Protein AF-A0A9E2UUK1-F1 (afdb_monomer_lite)

Structure (mmCIF, N/CA/C/O backbone):
data_AF-A0A9E2UUK1-F1
#
_entry.id   AF-A0A9E2UUK1-F1
#
loop_
_atom_site.group_PDB
_atom_site.id
_atom_site.type_symbol
_atom_site.label_atom_id
_atom_site.label_alt_id
_atom_site.label_comp_id
_atom_site.label_asym_id
_atom_site.label_entity_id
_atom_site.label_seq_id
_atom_site.pdbx_PDB_ins_code
_atom_site.Cartn_x
_atom_site.Cartn_y
_atom_site.Cartn_z
_atom_site.occupancy
_atom_site.B_iso_or_equiv
_atom_site.auth_seq_id
_atom_site.auth_comp_id
_atom_site.auth_asym_id
_atom_site.auth_atom_id
_atom_site.pdbx_PDB_model_num
ATOM 1 N N . GLY A 1 1 ? -9.513 -4.177 6.033 1.00 79.19 1 GLY A N 1
ATOM 2 C CA . GLY A 1 1 ? -8.865 -4.956 7.115 1.00 79.19 1 GLY A CA 1
ATOM 3 C C . GLY A 1 1 ? -7.554 -5.551 6.627 1.00 79.19 1 GLY A C 1
ATOM 4 O O . GLY A 1 1 ? -7.550 -6.110 5.535 1.00 79.19 1 GLY A O 1
ATOM 5 N N . LEU A 1 2 ? -6.468 -5.437 7.406 1.00 84.88 2 LEU A N 1
ATOM 6 C CA . LEU A 1 2 ? -5.075 -5.686 6.977 1.00 84.88 2 LEU A CA 1
ATOM 7 C C . LEU A 1 2 ? -4.872 -6.978 6.167 1.00 84.88 2 LEU A C 1
ATOM 9 O O . LEU A 1 2 ? -4.337 -6.930 5.067 1.00 84.88 2 LEU A O 1
ATOM 13 N N . LYS A 1 3 ? -5.376 -8.124 6.645 1.00 88.00 3 LYS A N 1
ATOM 14 C CA . LYS A 1 3 ? -5.245 -9.416 5.941 1.00 88.00 3 LYS A CA 1
ATOM 15 C C . LYS A 1 3 ? -5.818 -9.398 4.516 1.00 88.00 3 LYS A C 1
ATOM 17 O O . LYS A 1 3 ? -5.230 -9.987 3.618 1.00 88.00 3 LYS A O 1
ATOM 22 N N . LYS A 1 4 ? -6.944 -8.705 4.296 1.00 90.31 4 LYS A N 1
ATOM 23 C CA . LYS A 1 4 ? -7.564 -8.575 2.965 1.00 90.31 4 LYS A CA 1
ATOM 24 C C . LYS A 1 4 ? -6.697 -7.732 2.031 1.00 90.31 4 LYS A C 1
ATOM 26 O O . LYS A 1 4 ? -6.574 -8.068 0.863 1.00 90.31 4 LYS A O 1
ATOM 31 N N . ILE A 1 5 ? -6.088 -6.669 2.557 1.00 90.69 5 ILE A N 1
ATOM 32 C CA . ILE A 1 5 ? -5.181 -5.796 1.802 1.00 90.69 5 ILE A CA 1
ATOM 33 C C . ILE A 1 5 ? -3.921 -6.573 1.404 1.00 90.69 5 ILE A C 1
ATOM 35 O O . ILE A 1 5 ? -3.573 -6.603 0.228 1.00 90.69 5 ILE A O 1
ATOM 39 N N . LEU A 1 6 ? -3.301 -7.286 2.349 1.00 89.38 6 LEU A N 1
ATOM 40 C CA . LEU A 1 6 ? -2.111 -8.103 2.087 1.00 89.38 6 LEU A CA 1
ATOM 41 C C . LEU A 1 6 ? -2.354 -9.214 1.053 1.00 89.38 6 LEU A C 1
ATOM 43 O O . LEU A 1 6 ? -1.443 -9.546 0.309 1.00 89.38 6 LEU A O 1
ATOM 47 N N . ALA A 1 7 ? -3.571 -9.761 0.976 1.00 89.19 7 ALA A N 1
ATOM 48 C CA . ALA A 1 7 ? -3.942 -10.763 -0.027 1.00 89.19 7 ALA A CA 1
ATOM 49 C C . ALA A 1 7 ? -4.193 -10.178 -1.433 1.00 89.19 7 ALA A C 1
ATOM 51 O O . ALA A 1 7 ? -4.205 -10.919 -2.414 1.00 89.19 7 ALA A O 1
ATOM 52 N N . ILE A 1 8 ? -4.445 -8.869 -1.540 1.00 90.31 8 ILE A N 1
ATOM 53 C CA . ILE A 1 8 ? -4.637 -8.173 -2.821 1.00 90.31 8 ILE A CA 1
ATOM 54 C C . ILE A 1 8 ? -3.289 -7.770 -3.423 1.00 90.31 8 ILE A C 1
ATOM 56 O O . ILE A 1 8 ? -3.140 -7.806 -4.645 1.00 90.31 8 ILE A O 1
ATOM 60 N N . LEU A 1 9 ? -2.331 -7.371 -2.582 1.00 87.62 9 LEU A N 1
ATOM 61 C CA . LEU A 1 9 ? -1.018 -6.923 -3.031 1.00 87.62 9 LEU A CA 1
ATOM 62 C C . LEU A 1 9 ? -0.208 -8.091 -3.627 1.00 87.62 9 LEU A C 1
ATOM 64 O O . LEU A 1 9 ? -0.213 -9.192 -3.072 1.00 87.62 9 LEU A O 1
ATOM 68 N N . PRO A 1 10 ? 0.492 -7.875 -4.755 1.00 78.19 10 PRO A N 1
ATOM 69 C CA . PRO A 1 10 ? 1.273 -8.921 -5.401 1.00 78.19 10 PRO A CA 1
ATOM 70 C C . PRO A 1 10 ? 2.432 -9.391 -4.508 1.00 78.19 10 PRO A C 1
ATOM 72 O O . PRO A 1 10 ? 3.120 -8.600 -3.870 1.00 78.19 10 PRO A O 1
ATOM 75 N N . ALA A 1 11 ? 2.666 -10.705 -4.491 1.00 60.81 11 ALA A N 1
ATOM 76 C CA . ALA A 1 11 ? 3.545 -11.369 -3.526 1.00 60.81 11 ALA A CA 1
ATOM 77 C C . ALA A 1 11 ? 5.058 -11.205 -3.782 1.00 60.81 11 ALA A C 1
ATOM 79 O O . ALA A 1 11 ? 5.852 -11.632 -2.946 1.00 60.81 11 ALA A O 1
ATOM 80 N N . MET A 1 12 ? 5.477 -10.615 -4.913 1.00 58.22 12 MET A N 1
ATOM 81 C CA . MET A 1 12 ? 6.900 -10.562 -5.295 1.00 58.22 12 MET A CA 1
ATOM 82 C C . MET A 1 12 ? 7.766 -9.775 -4.305 1.00 58.22 12 MET A C 1
ATOM 84 O O . MET A 1 12 ? 8.944 -10.084 -4.142 1.00 58.22 12 MET A O 1
ATOM 88 N N . ARG A 1 13 ? 7.195 -8.783 -3.615 1.00 63.22 13 ARG A N 1
ATOM 89 C CA . ARG A 1 13 ? 7.847 -8.062 -2.519 1.00 63.22 13 ARG A CA 1
ATOM 90 C C . ARG A 1 13 ? 6.837 -7.904 -1.392 1.00 63.22 13 ARG A C 1
ATOM 92 O O . ARG A 1 13 ? 5.766 -7.337 -1.596 1.00 63.22 13 ARG A O 1
ATOM 99 N N . LYS A 1 14 ? 7.151 -8.452 -0.212 1.00 75.62 14 LYS A N 1
ATOM 100 C CA . LYS A 1 14 ? 6.311 -8.252 0.976 1.00 75.62 14 LYS A CA 1
ATOM 101 C C . LYS A 1 14 ? 6.227 -6.742 1.240 1.00 75.62 14 LYS A C 1
ATOM 103 O O . LYS A 1 14 ? 7.277 -6.102 1.228 1.00 75.62 14 LYS A O 1
ATOM 108 N N . PRO A 1 15 ? 5.026 -6.178 1.446 1.00 88.56 15 PRO A N 1
ATOM 109 C CA . PRO A 1 15 ? 4.896 -4.760 1.739 1.00 88.56 15 PRO A CA 1
ATOM 110 C C . PRO A 1 15 ? 5.642 -4.413 3.030 1.00 88.56 15 PRO A C 1
ATOM 112 O O . PRO A 1 15 ? 5.641 -5.201 3.982 1.00 88.56 15 PRO A O 1
ATOM 115 N N . THR A 1 16 ? 6.229 -3.222 3.070 1.00 90.25 16 THR A N 1
ATOM 116 C CA . THR A 1 16 ? 6.623 -2.584 4.326 1.00 90.25 16 THR A CA 1
ATOM 117 C C . THR A 1 16 ? 5.351 -2.271 5.104 1.00 90.25 16 THR A C 1
ATOM 119 O O . THR A 1 16 ? 4.374 -1.797 4.524 1.00 90.25 16 THR A O 1
ATOM 122 N N . VAL A 1 17 ? 5.342 -2.570 6.403 1.00 92.38 17 VAL A N 1
ATOM 123 C CA . VAL A 1 17 ? 4.215 -2.281 7.296 1.00 92.38 17 VAL A CA 1
ATOM 124 C C . VAL A 1 17 ? 4.740 -1.479 8.478 1.00 92.38 17 VAL A C 1
ATOM 126 O O . VAL A 1 17 ? 5.550 -1.988 9.253 1.00 92.38 17 VAL A O 1
ATOM 129 N N . SER A 1 18 ? 4.257 -0.247 8.617 1.00 93.62 18 SER A N 1
ATOM 130 C CA . SER A 1 18 ? 4.710 0.708 9.633 1.00 93.62 18 SER A CA 1
ATOM 131 C C . SER A 1 18 ? 3.533 1.188 10.479 1.00 93.62 18 SER A C 1
ATOM 133 O O . SER A 1 18 ? 2.464 1.487 9.950 1.00 93.62 18 SER A O 1
ATOM 135 N N . ASN A 1 19 ? 3.713 1.278 11.799 1.00 94.50 19 ASN A N 1
ATOM 136 C CA . ASN A 1 19 ? 2.707 1.879 12.680 1.00 94.50 19 ASN A CA 1
ATOM 137 C C . ASN A 1 19 ? 2.698 3.398 12.495 1.00 94.50 19 ASN A C 1
ATOM 139 O O . ASN A 1 19 ? 3.758 4.025 12.506 1.00 94.50 19 ASN A O 1
ATOM 143 N N . LEU A 1 20 ? 1.510 3.982 12.350 1.00 92.88 20 LEU A N 1
ATOM 144 C CA . LEU A 1 20 ? 1.358 5.435 12.334 1.00 92.88 20 LEU A CA 1
ATOM 145 C C . LEU A 1 20 ? 1.249 5.991 13.758 1.00 92.88 20 LEU A C 1
ATOM 147 O O . LEU A 1 20 ? 0.980 5.264 14.714 1.00 92.88 20 LEU A O 1
ATOM 151 N N . SER A 1 21 ? 1.445 7.304 13.893 1.00 94.06 21 SER A N 1
ATOM 152 C CA . SER A 1 21 ? 1.272 8.018 15.167 1.00 94.06 21 SER A CA 1
ATOM 153 C C . SER A 1 21 ? -0.147 7.881 15.723 1.00 94.06 21 SER A C 1
ATOM 155 O O . SER A 1 21 ? -0.347 7.875 16.936 1.00 94.06 21 SER A O 1
ATOM 157 N N . GLN A 1 22 ? -1.136 7.739 14.840 1.00 92.88 22 GLN A N 1
ATOM 158 C CA . GLN A 1 22 ? -2.502 7.427 15.219 1.00 92.88 22 GLN A CA 1
ATOM 159 C C . GLN A 1 22 ? -2.636 5.935 15.544 1.00 92.88 22 GLN A C 1
ATOM 161 O O . GLN A 1 22 ? -2.439 5.069 14.689 1.00 92.88 22 GLN A O 1
ATOM 166 N N . ALA A 1 23 ? -3.027 5.636 16.783 1.00 92.38 23 ALA A N 1
ATOM 167 C CA . ALA A 1 23 ? -3.234 4.267 17.236 1.00 92.38 23 ALA A CA 1
ATOM 168 C C . ALA A 1 23 ? -4.243 3.521 16.345 1.00 92.38 23 ALA A C 1
ATOM 170 O O . ALA A 1 23 ? -5.298 4.047 15.988 1.00 92.38 23 ALA A O 1
ATOM 171 N N . GLY A 1 24 ? -3.909 2.278 15.997 1.00 89.69 24 GLY A N 1
ATOM 172 C CA . GLY A 1 24 ? -4.737 1.424 15.143 1.00 89.69 24 GLY A CA 1
ATOM 173 C C . GLY A 1 24 ? -4.560 1.648 13.639 1.00 89.69 24 GLY A C 1
ATOM 174 O O . GLY A 1 24 ? -5.127 0.882 12.860 1.00 89.69 24 GLY A O 1
ATOM 175 N N . TRP A 1 25 ? -3.758 2.633 13.221 1.00 92.44 25 TRP A N 1
ATOM 176 C CA . TRP A 1 25 ? -3.445 2.870 11.814 1.00 92.44 25 TRP A CA 1
ATOM 177 C C . TRP A 1 25 ? -2.088 2.299 11.410 1.00 92.44 25 TRP A C 1
ATOM 179 O O . TRP A 1 25 ? -1.111 2.339 12.159 1.00 92.44 25 TRP A O 1
ATOM 189 N N . LEU A 1 26 ? -2.038 1.792 10.180 1.00 93.38 26 LEU A N 1
ATOM 190 C CA . LEU A 1 26 ? -0.849 1.219 9.563 1.00 93.38 26 LEU A CA 1
ATOM 191 C C . LEU A 1 26 ? -0.619 1.874 8.203 1.00 93.38 26 LEU A C 1
ATOM 193 O O . LEU A 1 26 ? -1.551 1.967 7.403 1.00 93.38 26 LEU A O 1
ATOM 197 N N . ALA A 1 27 ? 0.623 2.258 7.930 1.00 93.50 27 ALA A N 1
ATOM 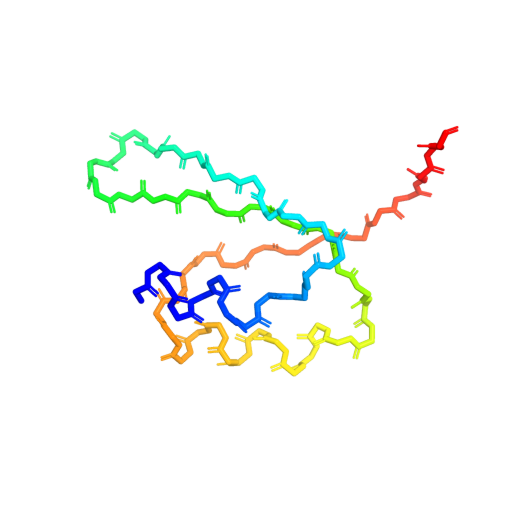198 C CA . ALA A 1 27 ? 1.085 2.541 6.581 1.00 93.50 27 ALA A CA 1
ATOM 199 C C . ALA A 1 27 ? 1.559 1.243 5.926 1.00 93.50 27 ALA A C 1
ATOM 201 O O . ALA A 1 27 ? 2.249 0.431 6.552 1.00 93.50 27 ALA A O 1
ATOM 202 N N . LEU A 1 28 ? 1.154 1.046 4.672 1.00 92.25 28 LEU A N 1
ATOM 203 C CA . LEU A 1 28 ? 1.646 -0.029 3.825 1.00 92.25 28 LEU A CA 1
ATOM 204 C C . LEU A 1 28 ? 2.309 0.572 2.593 1.00 92.25 28 LEU A C 1
ATOM 206 O O . LEU A 1 28 ? 1.654 1.284 1.834 1.00 92.25 28 LEU A O 1
ATOM 210 N N . GLU A 1 29 ? 3.562 0.203 2.351 1.00 91.25 29 GLU A N 1
ATOM 211 C CA . GLU A 1 29 ? 4.264 0.542 1.116 1.00 91.25 29 GLU A CA 1
ATOM 212 C C . GLU A 1 29 ? 4.661 -0.729 0.367 1.00 91.25 29 GLU A C 1
ATOM 214 O O . GLU A 1 29 ? 5.137 -1.700 0.955 1.00 91.25 29 GLU A O 1
ATOM 219 N N . THR A 1 30 ? 4.481 -0.742 -0.950 1.00 90.19 30 THR A N 1
ATOM 220 C CA . THR A 1 30 ? 4.979 -1.827 -1.798 1.00 90.19 30 THR A CA 1
ATOM 221 C C . THR A 1 30 ? 5.300 -1.321 -3.195 1.00 90.19 30 THR A C 1
ATOM 223 O O . THR A 1 30 ? 4.726 -0.339 -3.661 1.00 90.19 30 THR A O 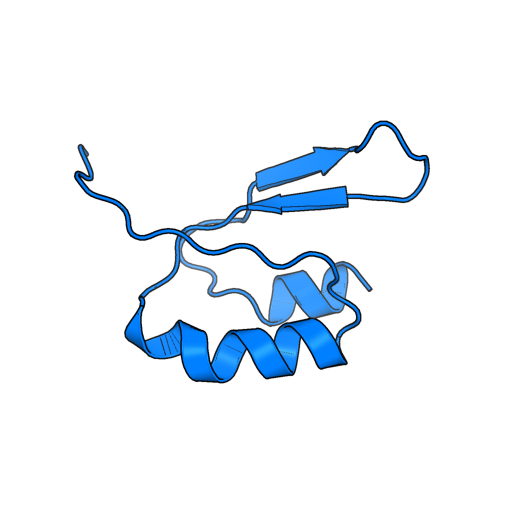1
ATOM 226 N N . VAL A 1 31 ? 6.224 -2.009 -3.861 1.00 89.62 31 VAL A N 1
ATOM 227 C CA . VAL A 1 31 ? 6.557 -1.770 -5.265 1.00 89.62 31 VAL A CA 1
ATOM 228 C C . VAL A 1 31 ? 5.768 -2.762 -6.109 1.00 89.62 31 VAL A C 1
ATOM 230 O O . VAL A 1 31 ? 5.890 -3.974 -5.919 1.00 89.62 31 VAL A O 1
ATOM 233 N N . ILE A 1 32 ? 4.980 -2.245 -7.045 1.00 87.75 32 ILE A N 1
ATOM 234 C CA . ILE A 1 32 ? 4.126 -3.028 -7.942 1.00 87.75 32 ILE A CA 1
ATOM 235 C C . ILE A 1 32 ? 4.416 -2.683 -9.402 1.00 87.75 32 ILE A C 1
ATOM 237 O O . ILE A 1 32 ? 4.969 -1.626 -9.695 1.00 87.75 32 ILE A O 1
ATOM 241 N N . ASP A 1 33 ? 4.045 -3.584 -10.312 1.00 88.12 33 ASP A N 1
ATOM 242 C CA . ASP A 1 33 ? 4.043 -3.288 -11.747 1.00 88.12 33 ASP A CA 1
ATOM 243 C C . ASP A 1 33 ? 2.959 -2.236 -12.040 1.00 88.12 33 ASP A C 1
ATOM 245 O O . ASP A 1 33 ? 1.815 -2.368 -11.59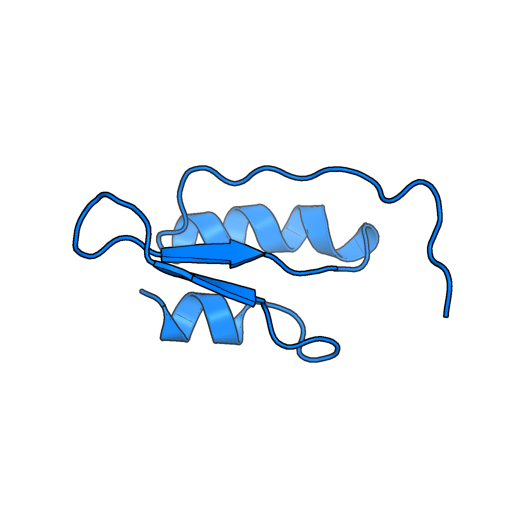8 1.00 88.12 33 ASP A O 1
ATOM 249 N N . GLU A 1 34 ? 3.308 -1.196 -12.792 1.00 88.31 34 GLU A N 1
ATOM 250 C CA . GLU A 1 34 ? 2.380 -0.131 -13.182 1.00 88.31 34 GLU A CA 1
ATOM 251 C C . GLU A 1 34 ? 1.136 -0.686 -13.897 1.00 88.31 34 GLU A C 1
ATOM 253 O O . GLU A 1 34 ? 0.020 -0.205 -13.696 1.00 88.31 34 GLU A O 1
ATOM 258 N N . LYS A 1 35 ? 1.287 -1.774 -14.661 1.00 90.38 35 LYS A N 1
ATOM 259 C CA . LYS A 1 35 ? 0.190 -2.392 -15.421 1.00 90.38 35 LYS A CA 1
ATOM 260 C C . LYS A 1 35 ? -0.951 -2.888 -14.535 1.00 90.38 35 LYS A C 1
ATOM 262 O O . LYS A 1 35 ? -2.080 -2.979 -15.010 1.00 90.38 35 LYS A O 1
ATOM 267 N N . VAL A 1 36 ? -0.679 -3.218 -13.269 1.00 90.12 36 VAL A N 1
ATOM 268 C CA . VAL A 1 36 ? -1.692 -3.751 -12.338 1.00 90.12 36 VAL A CA 1
ATOM 269 C C . VAL A 1 36 ? -2.321 -2.680 -11.446 1.00 90.12 36 VAL A C 1
ATOM 271 O O . VAL A 1 36 ? -3.327 -2.944 -10.785 1.00 90.12 36 VAL A O 1
ATOM 274 N N . VAL A 1 37 ? -1.770 -1.463 -11.434 1.00 90.00 37 VAL A N 1
ATOM 275 C CA . VAL A 1 37 ? -2.217 -0.346 -10.585 1.00 90.00 37 VAL A CA 1
ATOM 276 C C . VAL A 1 37 ? -3.705 -0.054 -10.766 1.00 90.00 37 VAL A C 1
ATOM 278 O O . VAL A 1 37 ? -4.455 0.012 -9.785 1.00 90.00 37 VAL A O 1
ATOM 281 N N . ARG A 1 38 ? -4.141 0.081 -12.027 1.00 91.62 38 ARG A N 1
ATOM 282 C CA . ARG A 1 38 ? -5.512 0.470 -12.387 1.00 91.62 38 ARG A CA 1
ATOM 283 C C . ARG A 1 38 ? -6.561 -0.481 -11.802 1.00 91.62 38 ARG A C 1
ATOM 285 O O . ARG A 1 38 ? -7.639 -0.032 -11.415 1.00 91.62 38 ARG A O 1
ATOM 292 N N . ASP A 1 39 ? -6.222 -1.762 -11.682 1.00 93.06 39 ASP A N 1
ATOM 293 C CA . ASP A 1 39 ? -7.098 -2.792 -11.119 1.00 93.06 39 ASP A CA 1
ATOM 294 C C . ASP A 1 39 ? -6.952 -2.924 -9.597 1.00 93.06 39 ASP A C 1
ATOM 296 O O . ASP A 1 39 ? -7.914 -3.253 -8.893 1.00 93.06 39 ASP A O 1
ATOM 300 N N . LEU A 1 40 ? -5.757 -2.660 -9.060 1.00 92.00 40 LEU A N 1
ATOM 301 C CA . LEU A 1 40 ? -5.471 -2.775 -7.631 1.00 92.00 40 LEU A CA 1
ATOM 302 C C . LEU A 1 40 ? -6.112 -1.654 -6.813 1.00 92.00 40 LEU A C 1
ATOM 304 O O . LEU A 1 40 ? -6.740 -1.954 -5.795 1.00 92.00 40 LEU A O 1
ATOM 308 N N . ILE A 1 41 ? -6.014 -0.390 -7.242 1.00 93.38 41 ILE A N 1
ATOM 309 C CA . ILE A 1 41 ?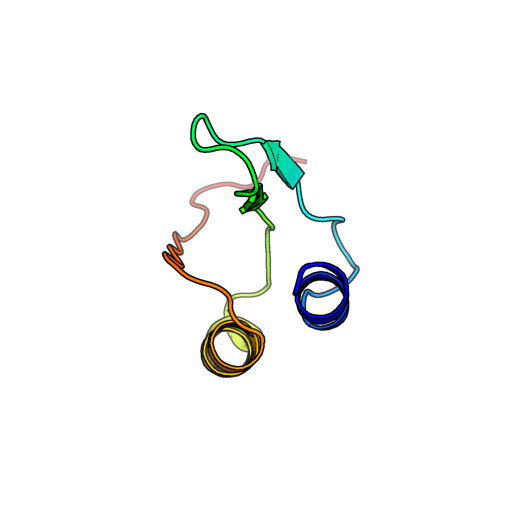 -6.519 0.754 -6.459 1.00 93.38 41 ILE A CA 1
ATOM 310 C C . ILE A 1 41 ? -8.007 0.585 -6.084 1.00 93.38 41 ILE A C 1
ATOM 312 O O . ILE A 1 41 ? -8.334 0.702 -4.896 1.00 93.38 41 ILE A O 1
ATOM 316 N N . PRO A 1 42 ? -8.930 0.244 -7.009 1.00 95.06 42 PRO A N 1
ATOM 317 C CA . PRO A 1 42 ? -10.332 0.018 -6.655 1.00 95.06 42 PRO A CA 1
ATOM 318 C C . PRO A 1 42 ? -10.532 -1.145 -5.672 1.00 95.06 42 PRO A C 1
ATOM 320 O O . PRO A 1 42 ? -11.377 -1.061 -4.779 1.00 95.06 42 PRO A O 1
ATOM 323 N N . ARG A 1 43 ? -9.760 -2.231 -5.808 1.00 94.56 43 ARG A N 1
ATOM 324 C CA . ARG A 1 43 ? -9.833 -3.402 -4.914 1.00 94.56 43 ARG A CA 1
ATOM 325 C C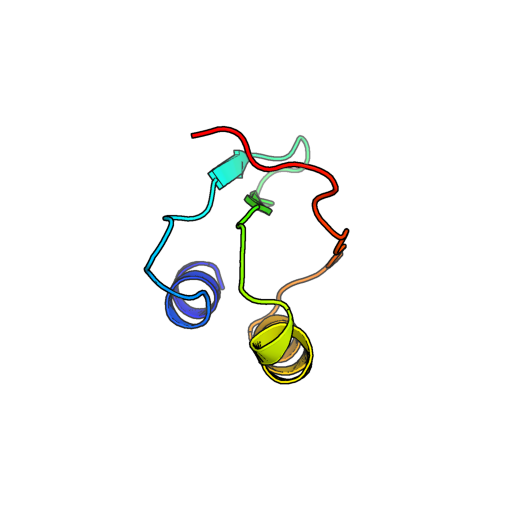 . ARG A 1 43 ? -9.348 -3.061 -3.507 1.00 94.56 43 ARG A C 1
ATOM 327 O O . ARG A 1 43 ? -9.982 -3.466 -2.535 1.00 94.56 43 ARG A O 1
ATOM 334 N N . LEU A 1 44 ? -8.270 -2.286 -3.403 1.00 93.88 44 LEU A N 1
ATOM 335 C CA . LEU A 1 44 ? -7.715 -1.808 -2.138 1.00 93.88 44 LEU A CA 1
ATOM 336 C C . LEU A 1 44 ? -8.705 -0.893 -1.412 1.00 93.88 44 LEU A C 1
ATOM 338 O O . LEU A 1 44 ? -9.005 -1.138 -0.243 1.00 93.88 44 LEU A O 1
ATOM 342 N N . LYS A 1 45 ? -9.305 0.077 -2.116 1.00 94.31 45 LYS A N 1
ATOM 343 C CA . LYS A 1 45 ? -10.359 0.940 -1.554 1.00 94.31 45 LYS A CA 1
ATOM 344 C C . LYS A 1 45 ? -11.544 0.123 -1.031 1.00 94.31 45 LYS A C 1
ATOM 346 O O . LYS A 1 45 ? -11.952 0.293 0.113 1.00 94.31 45 LYS A O 1
ATOM 351 N N . LYS A 1 46 ? -12.039 -0.848 -1.812 1.00 95.12 46 LYS A N 1
ATOM 352 C CA . LYS A 1 46 ? -13.110 -1.773 -1.379 1.00 95.12 46 LYS A CA 1
ATOM 353 C C . LYS A 1 46 ? -12.727 -2.622 -0.160 1.00 95.12 46 LYS A C 1
ATOM 355 O O . LYS A 1 46 ? -13.598 -3.024 0.606 1.00 95.12 46 LYS A O 1
ATOM 360 N N . ALA A 1 47 ? -11.439 -2.905 0.035 1.00 93.69 47 ALA A N 1
ATOM 361 C CA . ALA A 1 47 ? -10.930 -3.619 1.205 1.00 93.69 47 ALA A CA 1
ATOM 362 C C . ALA A 1 47 ? -10.732 -2.721 2.446 1.00 93.69 47 ALA A C 1
ATOM 364 O O . ALA A 1 47 ? -10.370 -3.242 3.514 1.00 93.69 47 ALA A O 1
ATOM 365 N N . GLY A 1 48 ? -10.990 -1.414 2.318 1.00 92.38 48 GLY A N 1
ATOM 366 C CA . GLY A 1 48 ? -10.858 -0.405 3.369 1.00 92.38 48 GLY A CA 1
ATOM 367 C C . GLY A 1 48 ? -9.472 0.233 3.444 1.00 92.38 48 GLY A C 1
ATOM 368 O O . GLY A 1 48 ? -9.054 0.606 4.531 1.00 92.38 48 GLY A O 1
ATOM 369 N N . ALA A 1 49 ? -8.720 0.270 2.339 1.00 93.50 49 ALA A N 1
ATOM 370 C CA . ALA A 1 49 ? -7.509 1.081 2.262 1.00 93.50 49 ALA A CA 1
ATOM 371 C C . ALA A 1 49 ? -7.878 2.551 2.028 1.00 93.50 49 ALA A C 1
ATOM 373 O O . ALA A 1 49 ? -8.713 2.863 1.174 1.00 93.50 49 ALA A O 1
ATOM 374 N N . GLU A 1 50 ? -7.212 3.437 2.755 1.00 93.56 50 GLU A N 1
ATOM 375 C CA . GLU A 1 50 ? -7.411 4.883 2.711 1.00 93.56 50 GLU A CA 1
ATOM 376 C C . GLU A 1 50 ? -6.079 5.580 2.418 1.00 93.56 50 GLU A C 1
ATOM 378 O O . GLU A 1 50 ? -5.018 4.990 2.614 1.00 93.56 50 GLU A O 1
ATOM 383 N N . GLY A 1 51 ? -6.131 6.817 1.911 1.00 93.44 51 GLY A N 1
ATOM 384 C CA . GLY A 1 51 ? -4.923 7.619 1.679 1.00 93.44 51 GLY A CA 1
ATOM 385 C C . GLY A 1 51 ? -3.921 7.002 0.694 1.00 93.44 51 GLY A C 1
ATOM 386 O O . GLY A 1 51 ? -2.720 7.111 0.902 1.00 93.44 51 GLY A O 1
ATOM 387 N N . ILE A 1 52 ? -4.395 6.324 -0.358 1.00 93.88 52 ILE A N 1
ATOM 388 C CA . ILE A 1 52 ? -3.521 5.674 -1.348 1.00 93.88 52 ILE A CA 1
ATOM 389 C C . ILE A 1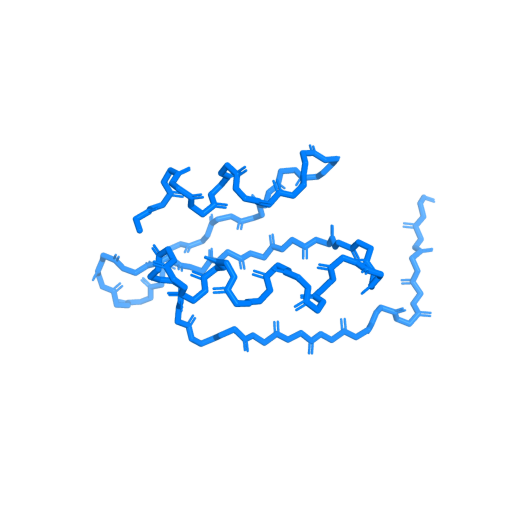 52 ? -2.776 6.740 -2.161 1.00 93.88 52 ILE A C 1
ATOM 391 O O . ILE A 1 52 ? -3.407 7.550 -2.840 1.00 93.88 52 ILE A O 1
ATOM 395 N N . ILE A 1 53 ? -1.446 6.685 -2.121 1.00 93.00 53 ILE A N 1
ATOM 396 C CA . ILE A 1 53 ? -0.534 7.512 -2.914 1.00 93.00 53 ILE A CA 1
ATOM 397 C C . ILE A 1 53 ? 0.322 6.573 -3.762 1.00 93.00 53 ILE A C 1
ATOM 399 O O . ILE A 1 53 ? 0.812 5.560 -3.264 1.00 93.00 53 ILE A O 1
ATOM 403 N N . GLU A 1 54 ? 0.517 6.922 -5.029 1.00 90.75 54 GLU A N 1
ATOM 404 C CA . GLU A 1 54 ? 1.431 6.227 -5.928 1.00 90.75 54 GLU A CA 1
ATOM 405 C C . GLU A 1 54 ? 2.432 7.198 -6.539 1.00 90.75 54 GLU A C 1
ATOM 407 O O . GLU A 1 54 ? 2.143 8.380 -6.728 1.00 90.75 54 GLU A O 1
ATOM 412 N N . TYR A 1 55 ? 3.620 6.691 -6.841 1.00 90.81 55 TYR A N 1
ATOM 413 C CA . TYR A 1 55 ? 4.667 7.448 -7.506 1.00 90.81 55 TYR A CA 1
ATOM 414 C C . TYR A 1 55 ? 5.504 6.508 -8.385 1.00 90.81 55 TYR A C 1
ATOM 416 O O . TYR A 1 55 ? 5.825 5.396 -7.951 1.00 90.81 55 TYR A O 1
ATOM 424 N N . PRO A 1 56 ? 5.872 6.924 -9.612 1.00 89.56 56 PRO A N 1
ATOM 425 C CA . PRO A 1 56 ? 6.757 6.139 -10.460 1.00 89.56 56 PRO A CA 1
ATOM 426 C C . PRO A 1 56 ? 8.177 6.123 -9.878 1.00 89.56 56 PRO A C 1
ATOM 428 O O . PRO A 1 56 ? 8.677 7.127 -9.365 1.00 89.56 56 PRO A O 1
ATOM 431 N N . LEU A 1 57 ? 8.852 4.976 -9.971 1.00 86.88 57 LEU A N 1
ATOM 432 C CA . LEU A 1 57 ? 10.263 4.865 -9.606 1.00 86.88 57 LEU A CA 1
ATOM 433 C C . LEU A 1 57 ? 11.138 5.313 -10.780 1.00 86.88 57 LEU A C 1
ATOM 435 O O . LEU A 1 57 ? 11.089 4.725 -11.854 1.00 86.88 57 LEU A O 1
ATOM 439 N N . ASN A 1 58 ? 11.992 6.312 -10.553 1.00 86.88 58 ASN A N 1
ATOM 440 C CA . ASN A 1 58 ? 12.882 6.845 -11.592 1.00 86.88 58 ASN A CA 1
ATOM 441 C C . ASN A 1 58 ? 14.076 5.929 -11.898 1.00 86.88 58 ASN A C 1
ATOM 443 O O . ASN A 1 58 ? 14.560 5.874 -13.025 1.00 86.88 58 ASN A O 1
ATOM 447 N N . LYS A 1 59 ? 14.600 5.243 -10.877 1.00 84.75 59 LYS A N 1
ATOM 448 C CA . LYS A 1 59 ? 15.770 4.372 -10.998 1.00 84.75 59 LYS A CA 1
ATOM 449 C C . LYS A 1 59 ? 15.676 3.261 -9.966 1.00 84.75 59 LYS A C 1
ATOM 451 O O . LYS A 1 59 ? 15.541 3.536 -8.777 1.00 84.75 59 LYS A O 1
ATOM 456 N N . VAL A 1 60 ? 15.787 2.019 -10.418 1.00 80.94 60 VAL A N 1
ATOM 457 C CA . VAL A 1 60 ? 15.927 0.857 -9.540 1.00 80.94 60 VAL A CA 1
ATOM 458 C C . VAL A 1 60 ? 17.361 0.365 -9.669 1.00 80.94 60 VAL A C 1
ATOM 460 O O . VAL A 1 60 ? 17.813 0.061 -10.770 1.00 80.94 60 VAL A O 1
ATOM 463 N N . ILE A 1 61 ? 18.088 0.349 -8.555 1.00 84.00 61 ILE A N 1
ATOM 464 C CA . ILE A 1 61 ? 19.412 -0.269 -8.462 1.00 84.00 61 ILE A CA 1
ATOM 465 C C . ILE A 1 61 ? 19.237 -1.604 -7.745 1.00 84.00 61 ILE A C 1
ATOM 467 O O . ILE A 1 61 ? 18.538 -1.666 -6.730 1.00 84.00 61 ILE A O 1
ATOM 471 N N . HIS A 1 62 ? 19.836 -2.650 -8.301 1.00 70.88 62 HIS A N 1
ATOM 472 C CA . HIS A 1 62 ? 19.878 -3.991 -7.731 1.00 70.88 62 HIS A CA 1
ATOM 473 C C . HIS A 1 62 ? 21.300 -4.326 -7.311 1.00 70.88 62 HIS A C 1
ATOM 475 O O . HIS A 1 62 ? 22.224 -3.921 -8.052 1.00 70.88 62 HIS A O 1
#

Sequence (62 aa):
GLKKILAILPAMRKPTVSNLSQAGWLALETVIDEKVVRDLIPRLKKAGAEGIIEYPLNKVIH

Radius of gyration: 12.19 Å; chains: 1; bounding box: 33×19×33 Å

pLDDT: mean 88.48, std 7.84, range [58.22, 95.12]

Foldseek 3Di:
DVVQLQVLDDPPDRWDWADDPDPPDIDTHDDDDPVCVVVSVVSCVVVPDPDDDDDDDPDDDD

Secondary structure (DSSP, 8-state):
-HHHHHHHS-TTSPPEEEE-SSTT-EEEE----HHHHHHHHHHHHHTT--S------S----